Protein AF-A0A433P516-F1 (afdb_monomer_lite)

pLDDT: mean 82.97, std 14.68, range [38.56, 96.81]

Secondary structure (DSSP, 8-state):
-HHHHHHHHTT-HHHHHHHHHHTT-HHHHHHHHHHHHHT---TTSSSS-HHHHHHHHT--HHHHHHHHHHHHHHHTSHHHHHHHHHHHHHHHHHS-HHHHHTSTTHHHHHHHHHHHHHHHHHHHHHHHHHHHHHHHHHHHHHHT--SSSS---------

Sequence (159 aa):
EQDIQNCLRKKDYNTAIILTLSLNQPHRLLTLFIEVMNAREDEESIMGSKAVDEIIKGMTNEQLEKLLTYIRDWNTNAKHSHVAQTVLNVVLRGFSSEQLLEVNNAKELIDGLIPYTERHYQRLDDLVTQSFIVDYTLHAMNLFDPIKKGVGMEGIEED

Radius of gyration: 25.05 Å; chains: 1; bounding box: 67×45×80 Å

Foldseek 3Di:
DVVLVVCVVVVVLLVNLVVCLVVLPLVVNLVSLVVCCVVQPDPPDLSRDPSVLVSLLVDDLVSVLSLLVSLLVLLVDPVSVVSSVSSVVSNPVSDDPVSCVVRPCSVVSVVSNVVSVVVVVVVVVVVVVVCCVVVVVVVVVVVPPPPPPPPDDDDDDDD

Structure (mmCIF, N/CA/C/O backbone):
data_AF-A0A433P516-F1
#
_entry.id   AF-A0A433P516-F1
#
loop_
_atom_site.group_PDB
_atom_site.id
_atom_site.type_symbol
_atom_site.label_atom_id
_atom_site.label_alt_id
_atom_site.label_comp_id
_atom_site.label_asym_id
_atom_site.label_entity_id
_atom_site.label_seq_id
_atom_site.pdbx_PDB_ins_code
_atom_site.Cartn_x
_atom_site.Cartn_y
_atom_site.Cartn_z
_atom_site.occupancy
_atom_site.B_iso_or_equiv
_atom_site.auth_seq_id
_atom_site.auth_comp_id
_atom_site.auth_asym_id
_atom_site.auth_atom_id
_atom_site.pdbx_PDB_model_num
ATOM 1 N N . GLU A 1 1 ? 9.042 4.306 24.769 1.00 51.56 1 GLU A N 1
ATOM 2 C CA . GLU A 1 1 ? 10.065 4.155 23.700 1.00 51.56 1 GLU A CA 1
ATOM 3 C C . GLU A 1 1 ? 10.901 2.888 23.853 1.00 51.56 1 GLU A C 1
ATOM 5 O O . GLU A 1 1 ? 11.068 2.182 22.865 1.00 51.56 1 GLU A O 1
ATOM 10 N N . GLN A 1 2 ? 11.365 2.560 25.066 1.00 58.72 2 GLN A N 1
ATOM 11 C CA . GLN A 1 2 ? 12.087 1.307 25.334 1.00 58.72 2 GLN A CA 1
ATOM 12 C C . GLN A 1 2 ? 11.273 0.044 25.006 1.00 58.72 2 GLN A C 1
ATOM 14 O O . GLN A 1 2 ? 11.836 -0.901 24.465 1.00 58.72 2 GLN A O 1
ATOM 19 N N . ASP A 1 3 ? 9.957 0.034 25.239 1.00 57.00 3 ASP A N 1
ATOM 20 C CA . ASP A 1 3 ? 9.135 -1.163 24.994 1.00 57.00 3 ASP A CA 1
ATOM 21 C C . ASP A 1 3 ? 9.031 -1.534 23.509 1.00 57.00 3 ASP A C 1
ATOM 23 O O . ASP A 1 3 ? 9.124 -2.706 23.163 1.00 57.00 3 ASP A O 1
ATOM 27 N N . ILE A 1 4 ? 8.964 -0.544 22.611 1.00 57.09 4 ILE A N 1
ATOM 28 C CA . ILE A 1 4 ? 8.917 -0.776 21.156 1.00 57.09 4 ILE A CA 1
ATOM 29 C C . ILE A 1 4 ? 10.267 -1.293 20.649 1.00 57.09 4 ILE A C 1
ATOM 31 O O . ILE A 1 4 ? 10.305 -2.232 19.861 1.00 57.09 4 ILE A O 1
ATOM 35 N N . GLN A 1 5 ? 11.383 -0.726 21.127 1.00 59.25 5 GLN A N 1
ATOM 36 C CA . GLN A 1 5 ? 12.725 -1.222 20.791 1.00 59.25 5 GLN A CA 1
ATOM 37 C C . GLN A 1 5 ? 12.966 -2.638 21.335 1.00 59.25 5 GLN A C 1
ATOM 39 O O . GLN A 1 5 ? 13.644 -3.443 20.697 1.00 59.25 5 GLN A O 1
ATOM 44 N N . ASN A 1 6 ? 12.376 -2.968 22.485 1.00 59.78 6 ASN A N 1
ATOM 45 C CA . ASN A 1 6 ? 12.404 -4.315 23.041 1.00 59.78 6 ASN A CA 1
ATOM 46 C C . ASN A 1 6 ? 11.533 -5.297 22.238 1.00 59.78 6 ASN A C 1
ATOM 48 O O . ASN A 1 6 ? 11.966 -6.428 22.027 1.00 59.78 6 ASN A O 1
ATOM 52 N N . CYS A 1 7 ? 10.354 -4.888 21.756 1.00 58.34 7 CYS A N 1
ATOM 53 C CA . CYS A 1 7 ? 9.509 -5.699 20.866 1.00 58.34 7 CYS A CA 1
ATOM 54 C C . CYS A 1 7 ? 10.171 -5.932 19.502 1.00 58.34 7 CYS A C 1
ATOM 56 O O . CYS A 1 7 ? 10.199 -7.066 19.029 1.00 58.34 7 CYS A O 1
ATOM 58 N N . LEU A 1 8 ? 10.796 -4.896 18.933 1.00 59.56 8 LEU A N 1
ATOM 59 C CA . LEU A 1 8 ? 11.631 -4.982 17.730 1.00 59.56 8 LEU A CA 1
ATOM 60 C C . LEU A 1 8 ? 12.771 -5.991 17.907 1.00 59.56 8 LEU A C 1
ATOM 62 O O . LEU A 1 8 ? 12.938 -6.894 17.093 1.00 59.56 8 LEU A O 1
ATOM 66 N N . ARG A 1 9 ? 13.502 -5.924 19.030 1.00 59.25 9 ARG A N 1
ATOM 67 C CA . ARG A 1 9 ? 14.543 -6.914 19.368 1.00 59.25 9 ARG A CA 1
ATOM 68 C C . ARG A 1 9 ? 14.013 -8.339 19.521 1.00 59.25 9 ARG A C 1
ATOM 70 O O . ARG A 1 9 ? 14.783 -9.279 19.352 1.00 59.25 9 ARG A O 1
ATOM 77 N N . LYS A 1 10 ? 12.739 -8.502 19.881 1.00 60.94 10 LYS A N 1
ATOM 78 C CA . LYS A 1 10 ? 12.078 -9.803 20.046 1.00 60.94 10 LYS A CA 1
ATOM 79 C C . LYS A 1 10 ? 11.375 -10.295 18.773 1.00 60.94 10 LYS A C 1
ATOM 81 O O . LYS A 1 10 ? 10.807 -11.379 18.823 1.00 60.94 10 LYS A O 1
ATOM 86 N N . LYS A 1 11 ? 11.413 -9.532 17.666 1.00 64.94 11 LYS A N 1
ATOM 87 C CA . LYS A 1 11 ? 10.634 -9.775 16.434 1.00 64.94 11 LYS A CA 1
ATOM 88 C C . LYS A 1 11 ? 9.126 -9.944 16.674 1.00 64.94 11 LYS A C 1
ATOM 90 O O . LYS A 1 11 ? 8.425 -10.574 15.888 1.00 64.94 11 LYS A O 1
ATOM 95 N N . ASP A 1 12 ? 8.608 -9.371 17.756 1.00 76.00 12 ASP A N 1
ATOM 96 C CA . ASP A 1 12 ? 7.171 -9.379 18.018 1.00 76.00 12 ASP A CA 1
ATOM 97 C C . ASP A 1 12 ? 6.522 -8.204 17.276 1.00 76.00 12 ASP A C 1
ATOM 99 O O . ASP A 1 12 ? 6.226 -7.150 17.848 1.00 76.00 12 ASP A O 1
ATOM 103 N N . TYR A 1 13 ? 6.376 -8.373 15.958 1.00 76.06 13 TYR A N 1
ATOM 104 C CA . TYR A 1 13 ? 5.795 -7.367 15.067 1.00 76.06 13 TYR A CA 1
ATOM 105 C C . TYR A 1 13 ? 4.330 -7.080 15.414 1.00 76.06 13 TYR A C 1
ATOM 107 O O . T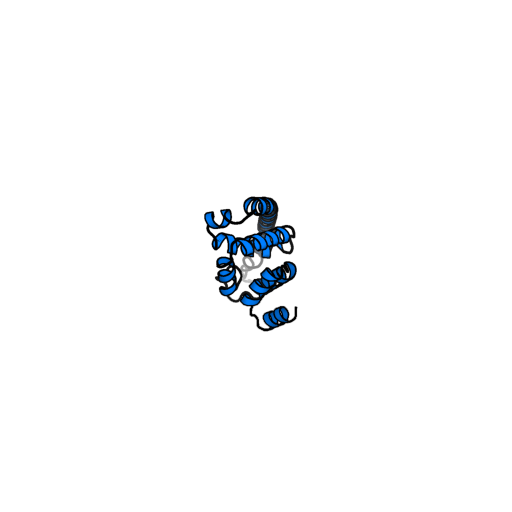YR A 1 13 ? 3.871 -5.948 15.280 1.00 76.06 13 TYR A O 1
ATOM 115 N N . ASN A 1 14 ? 3.623 -8.076 15.943 1.00 75.31 14 ASN A N 1
ATOM 116 C CA . ASN A 1 14 ? 2.208 -7.999 16.282 1.00 75.31 14 ASN A CA 1
ATOM 117 C C . ASN A 1 14 ? 1.947 -6.962 17.376 1.00 75.31 14 ASN A C 1
ATOM 119 O O . ASN A 1 14 ? 1.219 -5.984 17.178 1.00 75.31 14 ASN A O 1
ATOM 123 N N . THR A 1 15 ? 2.603 -7.139 18.522 1.00 78.06 15 THR A N 1
ATOM 124 C CA . THR A 1 15 ? 2.471 -6.222 19.657 1.00 78.06 15 THR A CA 1
ATOM 125 C C . THR A 1 15 ? 3.026 -4.839 19.306 1.00 78.06 15 THR A C 1
ATOM 127 O O . THR A 1 15 ? 2.463 -3.819 19.708 1.00 78.06 15 THR A O 1
ATOM 130 N N . ALA A 1 16 ? 4.091 -4.785 18.497 1.00 81.50 16 ALA A N 1
ATOM 131 C CA . ALA A 1 16 ? 4.691 -3.533 18.051 1.00 81.50 16 ALA A CA 1
ATOM 132 C C . ALA A 1 16 ? 3.744 -2.701 17.170 1.00 81.50 16 ALA A C 1
ATOM 134 O O . ALA A 1 16 ? 3.653 -1.490 17.373 1.00 81.50 16 ALA A O 1
ATOM 135 N N . ILE A 1 17 ? 3.019 -3.317 16.230 1.00 82.81 17 ILE A N 1
ATOM 136 C CA . ILE A 1 17 ? 2.076 -2.615 15.344 1.00 82.81 17 ILE A CA 1
ATOM 137 C C . ILE A 1 17 ? 0.934 -2.001 16.158 1.00 82.81 17 ILE A C 1
ATOM 139 O O . ILE A 1 17 ? 0.677 -0.801 16.039 1.00 82.81 17 ILE A O 1
ATOM 143 N N . ILE A 1 18 ? 0.310 -2.784 17.044 1.00 82.25 18 ILE A N 1
ATOM 144 C CA . ILE A 1 18 ? -0.803 -2.318 17.888 1.00 82.25 18 ILE A CA 1
ATOM 145 C C . ILE A 1 18 ? -0.349 -1.171 18.799 1.00 82.25 18 ILE A C 1
ATOM 147 O O . ILE A 1 18 ? -1.026 -0.145 18.907 1.00 82.25 18 ILE A O 1
ATOM 151 N N . LEU A 1 19 ? 0.824 -1.313 19.422 1.00 82.62 19 LEU A N 1
ATOM 152 C CA . LEU A 1 19 ? 1.391 -0.292 20.301 1.00 82.62 19 LEU A CA 1
ATOM 153 C C . LEU A 1 19 ? 1.770 0.985 19.536 1.00 82.62 19 LEU A C 1
ATOM 155 O O . LEU A 1 19 ? 1.597 2.093 20.033 1.00 82.62 19 LEU A O 1
ATOM 159 N N . THR A 1 20 ? 2.272 0.861 18.312 1.00 84.19 20 THR A N 1
ATOM 160 C CA . THR A 1 20 ? 2.668 2.025 17.508 1.00 84.19 20 THR A CA 1
ATOM 161 C C . THR A 1 20 ? 1.447 2.792 16.989 1.00 84.19 20 THR A C 1
ATOM 163 O O . THR A 1 20 ? 1.467 4.026 16.958 1.00 84.19 20 THR A O 1
ATOM 166 N N . LEU A 1 21 ? 0.368 2.078 16.645 1.00 84.38 21 LEU A N 1
ATOM 167 C CA . LEU A 1 21 ? -0.937 2.656 16.302 1.00 84.38 21 LEU A CA 1
ATOM 168 C C . LEU A 1 21 ? -1.570 3.392 17.488 1.00 84.38 21 LEU A C 1
ATOM 170 O O . LEU A 1 21 ? -2.102 4.488 17.309 1.00 84.38 21 LEU A O 1
ATOM 174 N N . SER A 1 22 ? -1.489 2.839 18.701 1.00 84.94 22 SER A N 1
ATOM 175 C CA . SER A 1 22 ? -2.022 3.506 19.897 1.00 84.94 22 SER A CA 1
ATOM 176 C C . SER A 1 22 ? -1.217 4.750 20.285 1.00 84.94 22 SER A C 1
ATOM 178 O O . SER A 1 22 ? -1.792 5.744 20.723 1.00 84.94 22 SER A O 1
ATOM 180 N N . LEU A 1 23 ? 0.098 4.736 20.050 1.00 85.06 23 LEU A N 1
ATOM 181 C CA . LEU A 1 23 ? 0.997 5.863 20.312 1.00 85.06 23 LEU A CA 1
ATOM 182 C C . LEU A 1 23 ? 1.032 6.917 19.191 1.00 85.06 23 LEU A C 1
ATOM 184 O O . LEU A 1 23 ? 1.764 7.898 19.321 1.00 85.06 23 LEU A O 1
ATOM 188 N N . ASN A 1 24 ? 0.263 6.739 18.110 1.00 84.56 24 ASN A N 1
ATOM 189 C CA . ASN A 1 24 ? 0.218 7.630 16.943 1.00 84.56 24 ASN A CA 1
ATOM 190 C C . ASN A 1 24 ? 1.618 7.944 16.363 1.00 84.56 24 ASN A C 1
ATOM 192 O O . ASN A 1 24 ? 1.953 9.104 16.112 1.00 84.56 24 ASN A O 1
ATOM 196 N N . GLN A 1 25 ? 2.465 6.925 16.170 1.00 86.25 25 GLN A N 1
ATOM 197 C CA . GLN A 1 25 ? 3.838 7.090 15.665 1.00 86.25 25 GLN A CA 1
ATOM 198 C C . GLN A 1 25 ? 3.981 6.597 14.209 1.00 86.25 25 GLN A C 1
ATOM 200 O O . GLN A 1 25 ? 4.504 5.503 13.979 1.00 86.25 25 GLN A O 1
ATOM 205 N N . PRO A 1 26 ? 3.585 7.395 13.196 1.00 87.38 26 PRO A N 1
ATOM 206 C CA . PRO A 1 26 ? 3.512 6.940 11.805 1.00 87.38 26 PRO A CA 1
ATOM 207 C C . PRO A 1 26 ? 4.873 6.538 11.228 1.00 87.38 26 PRO A C 1
ATOM 209 O O . PRO A 1 26 ? 4.984 5.524 10.547 1.00 87.38 26 PRO A O 1
ATOM 212 N N . HIS A 1 27 ? 5.942 7.283 11.520 1.00 86.94 27 HIS A N 1
ATOM 213 C CA . HIS A 1 27 ? 7.253 6.974 10.943 1.00 86.94 27 HIS A CA 1
ATOM 214 C C . HIS A 1 27 ? 7.821 5.641 11.452 1.00 86.94 27 HIS A C 1
ATOM 216 O O . HIS A 1 27 ? 8.406 4.884 10.685 1.00 86.94 27 HIS A O 1
ATOM 222 N N . ARG A 1 28 ? 7.601 5.320 12.732 1.00 84.94 28 ARG A N 1
ATOM 223 C CA . ARG A 1 28 ? 8.023 4.035 13.308 1.00 84.94 28 ARG A CA 1
ATOM 224 C C . ARG A 1 28 ? 7.218 2.873 12.741 1.00 84.94 28 ARG A C 1
ATOM 226 O O . ARG A 1 28 ? 7.802 1.833 12.461 1.00 84.94 28 ARG A O 1
ATOM 233 N N . LEU A 1 29 ? 5.916 3.069 12.526 1.00 88.62 29 LEU A N 1
ATOM 234 C CA . LEU A 1 29 ? 5.061 2.060 11.904 1.00 88.62 29 LEU A CA 1
ATOM 235 C C . LEU A 1 29 ? 5.509 1.759 10.469 1.00 88.62 29 LEU A C 1
ATOM 237 O O . LEU A 1 29 ? 5.602 0.601 10.080 1.00 88.62 29 LEU A O 1
ATOM 241 N N . LEU A 1 30 ? 5.869 2.796 9.711 1.00 88.69 30 LEU A N 1
ATOM 242 C CA . LEU A 1 30 ? 6.438 2.638 8.377 1.00 88.69 30 LEU A CA 1
ATOM 243 C C . LEU A 1 30 ? 7.743 1.833 8.403 1.00 88.69 30 LEU A C 1
ATOM 245 O O . LEU A 1 30 ? 7.912 0.924 7.596 1.00 88.69 30 LEU A O 1
ATOM 249 N N . THR A 1 31 ? 8.657 2.141 9.327 1.00 88.88 31 THR A N 1
ATOM 250 C CA . THR A 1 31 ? 9.917 1.396 9.465 1.00 88.88 31 THR A CA 1
ATOM 251 C C . THR A 1 31 ? 9.671 -0.071 9.815 1.00 88.88 31 THR A C 1
ATOM 253 O O . THR A 1 31 ? 10.310 -0.934 9.222 1.00 88.88 31 THR A O 1
ATOM 256 N N . LEU A 1 32 ? 8.714 -0.359 10.707 1.00 86.94 32 LEU A N 1
ATOM 257 C CA . LEU A 1 32 ? 8.295 -1.728 11.027 1.00 86.94 32 LEU A CA 1
ATOM 258 C C . LEU A 1 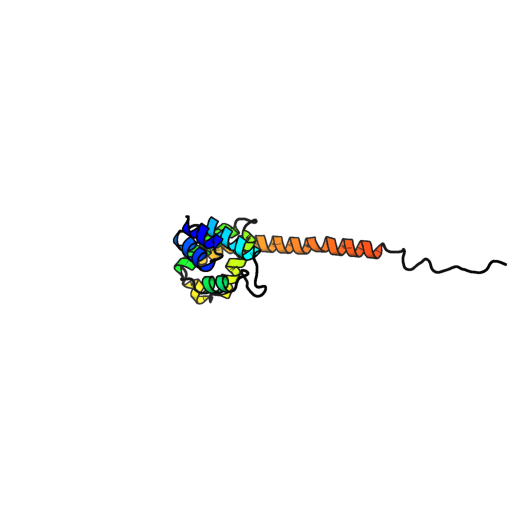32 ? 7.807 -2.466 9.778 1.00 86.94 32 LEU A C 1
ATOM 260 O O . LEU A 1 32 ? 8.246 -3.578 9.507 1.00 86.94 32 LEU A O 1
ATOM 264 N N . PHE A 1 33 ? 6.937 -1.836 8.991 1.00 88.88 33 PHE A N 1
ATOM 265 C CA . PHE A 1 33 ? 6.425 -2.429 7.760 1.00 88.88 33 PHE A CA 1
ATOM 266 C C . PHE A 1 33 ? 7.510 -2.648 6.701 1.00 88.88 33 PHE A C 1
ATOM 268 O O . PHE A 1 33 ? 7.517 -3.693 6.057 1.00 88.88 33 PHE A O 1
ATOM 275 N N . ILE A 1 34 ? 8.457 -1.717 6.557 1.00 89.56 34 ILE A N 1
ATOM 276 C CA . ILE A 1 34 ? 9.633 -1.894 5.691 1.00 89.56 34 ILE A CA 1
ATOM 277 C C . ILE A 1 34 ? 10.461 -3.097 6.148 1.00 89.56 34 ILE A C 1
ATOM 279 O O . ILE A 1 34 ? 10.878 -3.908 5.325 1.00 89.56 34 ILE A O 1
ATOM 283 N N . GLU A 1 35 ? 10.709 -3.217 7.451 1.00 86.88 35 GLU A N 1
ATOM 284 C CA . GLU A 1 35 ? 11.490 -4.318 8.011 1.00 86.88 35 GLU A CA 1
ATOM 285 C C . GLU A 1 35 ? 10.803 -5.668 7.780 1.00 86.88 35 GLU A C 1
ATOM 287 O O . GLU A 1 35 ? 11.459 -6.595 7.315 1.00 86.88 35 GLU A O 1
ATOM 292 N N . VAL A 1 36 ? 9.487 -5.756 7.999 1.00 86.38 36 VAL A N 1
ATOM 293 C CA . VAL A 1 36 ? 8.690 -6.964 7.722 1.00 86.38 36 VAL A CA 1
ATOM 294 C C . VAL A 1 36 ? 8.726 -7.333 6.237 1.00 86.38 36 VAL A C 1
ATOM 296 O O . VAL A 1 36 ? 8.914 -8.499 5.905 1.00 86.38 36 VAL A O 1
ATOM 299 N N . MET A 1 37 ? 8.601 -6.355 5.335 1.00 85.88 37 MET A N 1
ATOM 300 C CA . MET A 1 37 ? 8.661 -6.612 3.891 1.00 85.88 37 MET A CA 1
ATOM 301 C C . MET A 1 37 ? 10.046 -7.088 3.435 1.00 85.88 37 MET A C 1
ATOM 303 O O . MET A 1 37 ? 10.140 -7.946 2.560 1.00 85.88 37 MET A O 1
ATOM 307 N N . ASN A 1 38 ? 11.119 -6.552 4.024 1.00 85.75 38 ASN A N 1
ATOM 308 C CA . ASN A 1 38 ? 12.490 -6.973 3.722 1.00 85.75 38 ASN A CA 1
ATOM 309 C C . ASN A 1 38 ? 12.826 -8.340 4.330 1.00 85.75 38 ASN A C 1
ATOM 311 O O . ASN A 1 38 ? 13.584 -9.106 3.742 1.00 85.75 38 ASN A O 1
ATOM 315 N N . ALA A 1 39 ? 12.266 -8.646 5.500 1.00 83.06 39 ALA A N 1
ATOM 316 C CA . ALA A 1 39 ? 12.408 -9.920 6.193 1.00 83.06 39 ALA A CA 1
ATOM 317 C C . ALA A 1 39 ? 11.322 -10.927 5.781 1.00 83.06 39 ALA A C 1
ATOM 319 O O . ALA A 1 39 ? 10.931 -11.752 6.598 1.00 83.06 39 ALA A O 1
ATOM 320 N N . ARG A 1 40 ? 10.817 -10.844 4.543 1.00 79.06 40 ARG A N 1
ATOM 321 C CA . ARG A 1 40 ? 9.799 -11.747 3.990 1.00 79.06 40 ARG A CA 1
ATOM 322 C C . ARG A 1 40 ? 10.187 -13.211 4.229 1.00 79.06 40 ARG A C 1
ATOM 324 O O . ARG A 1 40 ? 11.120 -13.712 3.608 1.00 79.06 40 ARG A O 1
ATOM 331 N N . GLU A 1 41 ? 9.462 -13.869 5.134 1.00 72.06 41 GLU A N 1
ATOM 332 C CA . GLU A 1 41 ? 9.634 -15.291 5.466 1.00 72.06 41 GLU A CA 1
ATOM 333 C C . GLU A 1 41 ? 8.645 -16.156 4.664 1.00 72.06 41 GLU A C 1
ATOM 335 O O . GLU A 1 41 ? 9.008 -17.237 4.207 1.00 72.06 41 GLU A O 1
ATOM 340 N N . ASP A 1 42 ? 7.429 -15.644 4.424 1.00 74.81 42 ASP A N 1
ATOM 341 C CA . ASP A 1 42 ? 6.360 -16.336 3.695 1.00 74.81 42 ASP A CA 1
ATOM 342 C C . ASP A 1 42 ? 6.087 -15.685 2.326 1.00 74.81 42 ASP A C 1
ATOM 344 O O . ASP A 1 42 ? 5.610 -14.549 2.257 1.00 74.81 42 ASP A O 1
ATOM 348 N N . GLU A 1 43 ? 6.295 -16.418 1.225 1.00 72.44 43 GLU A N 1
ATOM 349 C CA . GLU A 1 43 ? 5.992 -15.925 -0.135 1.00 72.44 43 GLU A CA 1
ATOM 350 C C . GLU A 1 43 ? 4.486 -15.752 -0.400 1.00 72.44 43 GLU A C 1
ATOM 352 O O . GLU A 1 43 ? 4.090 -14.892 -1.186 1.00 72.44 43 GLU A O 1
ATOM 357 N N . GLU A 1 44 ? 3.639 -16.533 0.278 1.00 75.75 44 GLU A N 1
ATOM 358 C CA . GLU A 1 44 ? 2.176 -16.463 0.142 1.00 75.75 44 GLU A CA 1
ATOM 359 C C . GLU A 1 44 ? 1.551 -15.256 0.860 1.00 75.75 44 GLU A C 1
ATOM 361 O O . GLU A 1 44 ? 0.408 -14.894 0.579 1.00 75.75 44 GLU A O 1
ATOM 366 N N . SER A 1 45 ? 2.263 -14.651 1.817 1.00 81.56 45 SER A N 1
ATOM 367 C CA . SER A 1 45 ? 1.762 -13.495 2.563 1.00 81.56 45 SER A CA 1
ATOM 368 C C . SER A 1 45 ? 1.926 -12.210 1.752 1.00 81.56 45 SER A C 1
ATOM 370 O O . SER A 1 45 ? 2.925 -11.991 1.063 1.00 81.56 45 SER A O 1
ATOM 372 N N . ILE A 1 46 ? 0.943 -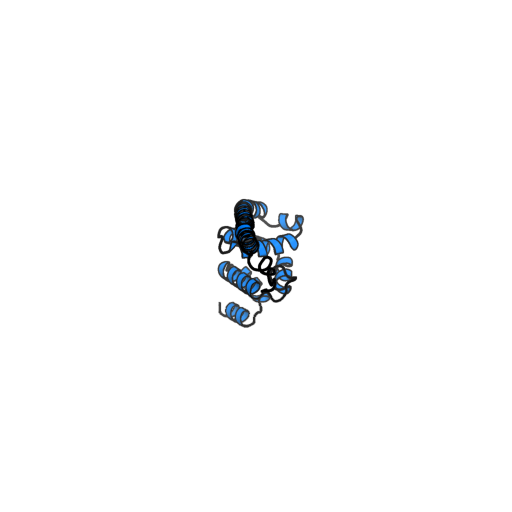11.314 1.858 1.00 79.44 46 ILE A N 1
ATOM 373 C CA . ILE A 1 46 ? 0.960 -10.042 1.131 1.00 79.44 46 ILE A CA 1
ATOM 374 C C . ILE A 1 46 ? 2.004 -9.106 1.752 1.00 79.44 46 ILE A C 1
ATOM 376 O O . ILE A 1 46 ? 2.799 -8.507 1.025 1.00 79.44 46 ILE A O 1
ATOM 380 N N . MET A 1 47 ? 2.051 -8.997 3.083 1.00 78.25 47 MET A N 1
ATOM 381 C CA . MET A 1 47 ? 3.067 -8.199 3.774 1.00 78.25 47 MET A CA 1
ATOM 382 C C . MET A 1 47 ? 4.410 -8.938 3.902 1.00 78.25 47 MET A C 1
ATOM 384 O O . MET A 1 47 ? 5.463 -8.302 3.896 1.00 78.25 47 MET A O 1
ATOM 388 N N . GLY A 1 48 ? 4.381 -10.273 3.975 1.00 75.88 48 GLY A N 1
ATOM 389 C CA . GLY A 1 48 ? 5.553 -11.134 4.182 1.00 75.88 48 GLY A CA 1
ATOM 390 C C . GLY A 1 48 ? 5.545 -11.934 5.483 1.00 75.88 48 GLY A C 1
ATOM 391 O O . GLY A 1 48 ? 6.453 -12.728 5.718 1.00 75.88 48 GLY A O 1
ATOM 392 N N . SER A 1 49 ? 4.515 -11.740 6.309 1.00 79.50 49 SER A N 1
ATOM 393 C CA . SER A 1 49 ? 4.218 -12.541 7.492 1.00 79.50 49 SER A CA 1
ATOM 394 C C . SER A 1 49 ? 2.706 -12.678 7.639 1.00 79.50 49 SER A C 1
ATOM 396 O O . SER A 1 49 ? 1.996 -11.675 7.768 1.00 79.50 49 SER A O 1
ATOM 398 N N . LYS A 1 50 ? 2.204 -13.921 7.682 1.00 81.75 50 LYS A N 1
ATOM 399 C CA . LYS A 1 50 ? 0.763 -14.196 7.841 1.00 81.75 50 LYS A CA 1
ATOM 400 C C . LYS A 1 50 ? 0.184 -13.557 9.109 1.00 81.75 50 LYS A C 1
ATOM 402 O O . LYS A 1 50 ? -0.955 -13.105 9.105 1.00 81.75 50 LYS A O 1
ATOM 407 N N . ALA A 1 51 ? 0.976 -13.459 10.177 1.00 81.69 51 ALA A N 1
ATOM 408 C CA . ALA A 1 51 ? 0.545 -12.848 11.433 1.00 81.69 51 ALA A CA 1
ATOM 409 C C . ALA A 1 51 ? 0.227 -11.348 11.290 1.00 81.69 51 ALA A C 1
ATOM 411 O O . ALA A 1 51 ? -0.751 -10.868 11.859 1.00 81.69 51 ALA A O 1
ATOM 412 N N . VAL A 1 52 ? 1.020 -10.622 10.494 1.00 84.12 52 VAL A N 1
ATOM 413 C CA . VAL A 1 52 ? 0.800 -9.191 10.242 1.00 84.12 52 VAL A CA 1
ATOM 414 C C . VAL A 1 52 ? -0.445 -8.980 9.382 1.00 84.12 52 VAL A C 1
ATOM 416 O O . VAL A 1 52 ? -1.244 -8.092 9.681 1.00 84.12 52 VAL A O 1
ATOM 419 N N . ASP A 1 53 ? -0.650 -9.830 8.371 1.00 86.00 53 ASP A N 1
ATOM 420 C CA . ASP A 1 53 ? -1.840 -9.775 7.515 1.00 86.00 53 ASP A CA 1
ATOM 421 C C . ASP A 1 53 ? -3.130 -9.974 8.335 1.00 86.00 53 ASP A C 1
ATOM 423 O O . ASP A 1 53 ? -4.085 -9.215 8.175 1.00 86.00 53 ASP A O 1
ATOM 427 N N . GLU A 1 54 ? -3.159 -10.947 9.254 1.00 86.38 54 GLU A N 1
ATOM 428 C CA . GLU A 1 54 ? -4.328 -11.202 10.109 1.00 86.38 54 GLU A CA 1
ATOM 429 C C . GLU A 1 54 ? -4.617 -10.059 11.093 1.00 86.38 54 GLU A C 1
ATOM 431 O O . GLU A 1 54 ? -5.779 -9.746 11.35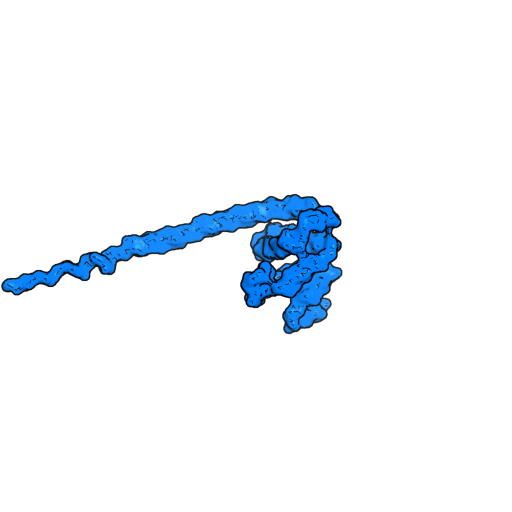3 1.00 86.38 54 GLU A O 1
ATOM 436 N N . ILE A 1 55 ? -3.591 -9.369 11.598 1.00 86.56 55 ILE A N 1
ATOM 437 C CA . ILE A 1 55 ? -3.798 -8.198 12.464 1.00 86.56 55 ILE A CA 1
ATOM 438 C C . ILE A 1 55 ? -4.411 -7.050 11.690 1.00 86.56 55 ILE A C 1
ATOM 440 O O . ILE A 1 55 ? -5.332 -6.418 12.199 1.00 86.56 55 ILE A O 1
ATOM 444 N N . ILE A 1 56 ? -3.922 -6.787 10.475 1.00 86.19 56 ILE A N 1
ATOM 445 C CA . ILE A 1 56 ? -4.478 -5.732 9.627 1.00 86.19 56 ILE A CA 1
ATOM 446 C C . ILE A 1 56 ? -5.954 -6.025 9.338 1.00 86.19 56 ILE A C 1
ATOM 448 O O . ILE A 1 56 ? -6.768 -5.116 9.456 1.00 86.19 56 ILE A O 1
ATOM 452 N N . LYS A 1 57 ? -6.319 -7.285 9.061 1.00 87.56 57 LYS A N 1
ATOM 453 C CA . LYS A 1 57 ? -7.720 -7.712 8.875 1.00 87.56 57 LYS A CA 1
ATOM 454 C C . LYS A 1 57 ? -8.580 -7.587 10.139 1.00 87.56 57 LYS A C 1
ATOM 456 O O . LYS A 1 57 ? -9.781 -7.373 10.036 1.00 87.56 57 LYS A O 1
ATOM 461 N N . GLY A 1 58 ? -7.983 -7.743 11.320 1.00 86.50 58 GLY A N 1
ATOM 462 C CA . GLY A 1 58 ? -8.670 -7.677 12.613 1.00 86.50 58 GLY A CA 1
ATOM 463 C C . GLY A 1 58 ? -8.761 -6.279 13.236 1.00 86.50 58 GLY A C 1
ATOM 464 O O . GLY A 1 58 ? -9.213 -6.165 14.376 1.00 86.50 58 GLY A O 1
ATOM 465 N N . MET A 1 59 ? -8.303 -5.226 12.549 1.00 86.94 59 MET A N 1
ATOM 466 C CA . MET A 1 59 ? -8.313 -3.861 13.090 1.00 86.94 59 MET A CA 1
ATOM 467 C C . MET A 1 59 ? -9.731 -3.297 13.228 1.00 86.94 59 MET A C 1
ATOM 469 O O . MET A 1 59 ? -10.613 -3.568 12.417 1.00 86.94 59 MET A O 1
ATOM 473 N N . THR A 1 60 ? -9.939 -2.461 14.248 1.00 89.50 60 THR A N 1
ATOM 474 C CA . THR A 1 60 ? -11.200 -1.725 14.428 1.00 89.50 60 THR A CA 1
ATOM 475 C C . THR A 1 60 ? -11.313 -0.560 13.438 1.00 89.50 60 THR A C 1
ATOM 477 O O . THR A 1 60 ? -10.301 -0.066 12.938 1.00 89.50 60 THR A O 1
ATOM 480 N N . ASN A 1 61 ? -12.530 -0.051 13.206 1.00 88.44 61 ASN A N 1
ATOM 481 C CA . ASN A 1 61 ? -12.765 1.061 12.271 1.00 88.44 61 ASN A CA 1
ATOM 482 C C . ASN A 1 61 ? -11.933 2.319 12.609 1.00 88.44 61 ASN A C 1
ATOM 484 O O . ASN A 1 61 ? -11.413 2.967 11.706 1.00 88.44 61 ASN A O 1
ATOM 488 N N . GLU A 1 62 ? -11.725 2.634 13.894 1.00 89.25 62 GLU A N 1
ATOM 489 C CA . GLU A 1 62 ? -10.879 3.765 14.322 1.00 89.25 62 GLU A CA 1
ATOM 490 C C . GLU A 1 62 ? -9.390 3.556 13.999 1.00 89.25 62 GLU A C 1
ATOM 492 O O . GLU A 1 62 ? -8.681 4.483 13.603 1.00 89.25 62 GLU A O 1
ATOM 497 N N . GLN A 1 63 ? -8.887 2.332 14.184 1.00 89.25 63 GLN A N 1
ATOM 498 C CA . GLN A 1 63 ? -7.506 1.989 13.837 1.00 89.25 63 GLN A CA 1
ATOM 499 C C . GLN A 1 63 ? -7.312 2.018 12.323 1.00 89.25 63 GLN A C 1
ATOM 501 O O . GLN A 1 63 ? -6.283 2.497 11.845 1.00 89.25 63 GLN A O 1
ATOM 506 N N . LEU A 1 64 ? -8.320 1.553 11.586 1.00 90.44 64 LEU A N 1
ATOM 507 C CA . LEU A 1 64 ? -8.335 1.552 10.135 1.00 90.44 64 LEU A CA 1
ATOM 508 C C . LEU A 1 64 ? -8.355 2.977 9.563 1.00 90.44 64 LEU A C 1
ATOM 510 O O . LEU A 1 64 ? -7.587 3.263 8.649 1.00 90.44 64 LEU A O 1
ATOM 514 N N . GLU A 1 65 ? -9.131 3.898 10.142 1.00 91.62 65 GLU A N 1
ATOM 515 C CA . GLU A 1 65 ? -9.121 5.324 9.770 1.00 91.62 65 GLU A CA 1
ATOM 516 C C . GLU A 1 65 ? -7.718 5.940 9.916 1.00 91.62 65 GLU A C 1
ATOM 518 O O . GLU A 1 65 ? -7.192 6.584 8.997 1.00 91.62 65 GLU A O 1
ATOM 523 N N . LYS A 1 66 ? -7.064 5.697 11.059 1.00 92.00 66 LYS A N 1
ATOM 524 C CA . LYS A 1 66 ? -5.689 6.160 11.302 1.00 92.00 66 LYS A CA 1
ATOM 525 C C . LYS A 1 66 ? -4.704 5.544 10.315 1.00 92.00 66 LYS A C 1
ATOM 527 O O . LYS A 1 66 ? -3.854 6.252 9.776 1.00 92.00 66 LYS A O 1
ATOM 532 N N . LEU A 1 67 ? -4.822 4.241 10.068 1.00 92.00 67 LEU A N 1
ATOM 533 C CA . LEU A 1 67 ? -3.957 3.530 9.136 1.00 92.00 67 LEU A CA 1
ATOM 534 C C . LEU A 1 67 ? -4.112 4.079 7.713 1.00 92.00 67 LEU A C 1
ATOM 536 O O . LEU A 1 67 ? -3.106 4.374 7.077 1.00 92.00 67 LEU A O 1
ATOM 540 N N . LEU A 1 68 ? -5.341 4.295 7.237 1.00 92.56 68 LEU A N 1
ATOM 541 C CA . LEU A 1 68 ? -5.614 4.889 5.924 1.00 92.56 68 LEU A CA 1
ATOM 542 C C . LEU A 1 68 ? -5.050 6.309 5.803 1.00 92.56 68 LEU A C 1
ATOM 544 O O . LEU A 1 68 ? -4.483 6.658 4.767 1.00 92.56 68 LEU A O 1
ATOM 548 N N . THR A 1 69 ? -5.123 7.101 6.874 1.00 93.56 69 THR A N 1
ATOM 549 C CA . THR A 1 69 ? -4.488 8.427 6.927 1.00 93.56 69 THR A CA 1
ATOM 550 C C . THR A 1 69 ? -2.972 8.321 6.746 1.00 93.56 69 THR A C 1
ATOM 552 O O . THR A 1 69 ? -2.392 9.035 5.928 1.00 93.56 69 THR A O 1
ATOM 555 N N . TYR A 1 70 ? -2.322 7.386 7.444 1.00 93.88 70 TYR A N 1
ATOM 556 C CA . TYR A 1 70 ? -0.880 7.169 7.311 1.00 93.88 70 TYR A CA 1
ATOM 557 C C . TYR A 1 70 ? -0.492 6.628 5.934 1.00 93.88 70 TYR A C 1
ATOM 559 O O . TYR A 1 70 ? 0.486 7.098 5.354 1.00 93.88 70 TYR A O 1
ATOM 567 N N . ILE A 1 71 ? -1.271 5.695 5.378 1.00 94.31 71 ILE A N 1
ATOM 568 C CA . ILE A 1 71 ? -1.069 5.164 4.024 1.00 94.31 71 ILE A CA 1
ATOM 569 C C . ILE A 1 71 ? -1.130 6.300 3.004 1.00 94.31 71 ILE A C 1
ATOM 571 O O . ILE A 1 71 ? -0.252 6.380 2.146 1.00 94.31 71 ILE A O 1
ATOM 575 N N . ARG A 1 72 ? -2.114 7.202 3.111 1.00 94.31 72 ARG A N 1
ATOM 576 C CA . ARG A 1 72 ? -2.217 8.389 2.250 1.00 94.31 72 ARG A CA 1
ATOM 577 C C . ARG A 1 72 ? -0.948 9.223 2.304 1.00 94.31 72 ARG A C 1
ATOM 579 O O . ARG A 1 72 ? -0.377 9.522 1.257 1.00 94.31 72 ARG A O 1
ATOM 586 N N . ASP A 1 73 ? -0.475 9.539 3.503 1.00 93.31 73 ASP A N 1
ATOM 587 C CA . ASP A 1 73 ? 0.713 10.369 3.682 1.00 93.31 73 ASP A CA 1
ATOM 588 C C . ASP A 1 73 ? 1.973 9.674 3.128 1.00 93.31 73 ASP A C 1
ATOM 590 O O . ASP A 1 73 ? 2.771 10.301 2.427 1.00 93.31 73 ASP A O 1
ATOM 594 N N . TRP A 1 74 ? 2.134 8.364 3.345 1.00 94.94 74 TRP A N 1
ATOM 595 C CA . TRP A 1 74 ? 3.251 7.588 2.790 1.00 94.94 74 TRP A CA 1
ATOM 596 C C . TRP A 1 74 ? 3.187 7.462 1.264 1.00 94.94 74 TRP A C 1
ATOM 598 O O . TRP A 1 74 ? 4.229 7.496 0.607 1.00 94.94 74 TRP A O 1
ATOM 608 N N . ASN A 1 75 ? 1.985 7.371 0.687 1.00 94.94 75 ASN A N 1
ATOM 609 C CA . ASN A 1 75 ? 1.781 7.247 -0.756 1.00 94.94 75 ASN A CA 1
ATOM 610 C C . ASN A 1 75 ? 2.190 8.518 -1.520 1.00 94.94 75 ASN A C 1
ATOM 612 O O . ASN A 1 75 ? 2.559 8.442 -2.692 1.00 94.94 75 ASN A O 1
ATOM 616 N N . THR A 1 76 ? 2.205 9.686 -0.868 1.00 93.00 76 THR A N 1
ATOM 617 C CA . THR A 1 76 ? 2.697 10.927 -1.496 1.00 93.00 76 THR A CA 1
ATOM 618 C C . THR A 1 76 ? 4.189 10.871 -1.849 1.00 93.00 76 THR A C 1
ATOM 620 O O . THR A 1 76 ? 4.636 11.555 -2.772 1.00 93.00 76 THR A O 1
ATOM 623 N N . ASN A 1 77 ? 4.971 10.037 -1.152 1.00 93.19 77 ASN A N 1
ATOM 624 C CA . ASN A 1 77 ? 6.413 9.925 -1.331 1.00 93.19 77 ASN A CA 1
ATOM 625 C C . ASN A 1 77 ? 6.781 8.655 -2.110 1.00 93.19 77 ASN A C 1
ATOM 627 O O . ASN A 1 77 ? 6.583 7.537 -1.639 1.00 93.19 77 ASN A O 1
ATOM 631 N N . ALA A 1 78 ? 7.429 8.819 -3.266 1.00 90.25 78 ALA A N 1
ATOM 632 C CA . ALA A 1 78 ? 7.860 7.702 -4.109 1.00 90.25 78 ALA A CA 1
ATOM 633 C C . ALA A 1 78 ? 8.718 6.658 -3.363 1.00 90.25 78 ALA A C 1
ATOM 635 O O . ALA A 1 78 ? 8.578 5.470 -3.637 1.00 90.25 78 ALA A O 1
ATOM 636 N N . LYS A 1 79 ? 9.545 7.062 -2.383 1.00 91.31 79 LYS A N 1
ATOM 637 C CA . LYS A 1 79 ? 10.381 6.134 -1.590 1.00 91.31 79 LYS A CA 1
ATOM 638 C C . LYS A 1 79 ? 9.570 5.196 -0.693 1.00 91.31 79 LYS A C 1
ATOM 640 O O . LYS A 1 79 ? 10.049 4.121 -0.352 1.00 91.31 79 LYS A O 1
ATOM 645 N N . HIS A 1 80 ? 8.378 5.617 -0.282 1.00 92.88 80 HIS A N 1
ATOM 646 C CA . HIS A 1 80 ? 7.516 4.878 0.644 1.00 92.88 80 HIS A CA 1
ATOM 647 C C . HIS A 1 80 ? 6.253 4.332 -0.039 1.00 92.88 80 HIS A C 1
ATOM 649 O O . HIS A 1 80 ? 5.536 3.531 0.556 1.00 92.88 80 HIS A O 1
ATOM 655 N N . SER A 1 81 ? 6.027 4.708 -1.303 1.00 93.25 81 SER A N 1
ATOM 656 C CA . SER A 1 81 ? 4.884 4.295 -2.122 1.00 93.25 81 SER A CA 1
ATOM 657 C C . SER A 1 81 ? 4.691 2.779 -2.165 1.00 93.25 81 SER A C 1
ATOM 659 O O . SER A 1 81 ? 3.586 2.305 -1.939 1.00 93.25 81 SER A O 1
ATOM 661 N N . HIS A 1 82 ? 5.758 2.002 -2.370 1.00 92.50 82 HIS A N 1
ATOM 662 C CA . HIS A 1 82 ? 5.659 0.544 -2.458 1.00 92.50 82 HIS A CA 1
ATOM 663 C C . HIS A 1 82 ? 5.108 -0.089 -1.170 1.00 92.50 82 HIS A C 1
ATOM 665 O O . HIS A 1 82 ? 4.227 -0.948 -1.218 1.00 92.50 82 HIS A O 1
ATOM 671 N N . VAL A 1 83 ? 5.577 0.383 -0.013 1.00 93.44 83 VAL A N 1
ATOM 672 C CA . VAL A 1 83 ? 5.107 -0.086 1.297 1.00 93.44 83 VAL A CA 1
ATOM 673 C C . VAL A 1 83 ? 3.658 0.339 1.511 1.00 93.44 83 VAL A C 1
ATOM 675 O O . VAL A 1 83 ? 2.828 -0.487 1.874 1.00 93.44 83 VAL A O 1
ATOM 678 N N . ALA A 1 84 ? 3.330 1.599 1.209 1.00 94.75 84 ALA A N 1
ATOM 679 C CA . ALA A 1 84 ? 1.970 2.121 1.316 1.00 94.75 84 ALA A CA 1
ATOM 680 C C . ALA A 1 84 ? 0.971 1.316 0.465 1.00 94.75 84 ALA A C 1
ATOM 682 O O . ALA A 1 84 ? -0.075 0.918 0.968 1.00 94.75 84 ALA A O 1
ATOM 683 N N . GLN A 1 85 ? 1.315 1.018 -0.792 1.00 94.56 85 GLN A N 1
ATOM 684 C CA . GLN A 1 85 ? 0.484 0.230 -1.710 1.00 94.56 85 GLN A CA 1
ATOM 685 C C . GLN A 1 85 ? 0.352 -1.232 -1.272 1.00 94.56 85 GLN A C 1
ATOM 687 O O . GLN A 1 85 ? -0.714 -1.827 -1.415 1.00 94.56 85 GLN A O 1
ATOM 692 N N . THR A 1 86 ? 1.404 -1.809 -0.688 1.00 93.00 86 THR A N 1
ATOM 693 C CA . THR A 1 86 ? 1.354 -3.176 -0.150 1.00 93.00 86 THR A CA 1
ATOM 694 C C . THR A 1 86 ? 0.400 -3.256 1.038 1.00 93.00 86 THR A C 1
ATOM 696 O O . THR A 1 86 ? -0.487 -4.106 1.042 1.00 93.00 86 THR A O 1
ATOM 699 N N . VAL A 1 87 ? 0.514 -2.335 2.002 1.00 92.75 87 VAL A N 1
ATOM 700 C CA . VAL A 1 87 ? -0.410 -2.264 3.148 1.00 92.75 87 VAL A CA 1
ATOM 701 C C . VAL A 1 87 ? -1.839 -1.995 2.670 1.00 92.75 87 VAL A C 1
ATOM 703 O O . VAL A 1 87 ? -2.770 -2.655 3.126 1.00 92.75 87 VAL A O 1
ATOM 706 N N . LEU A 1 88 ? -2.025 -1.082 1.710 1.00 93.69 88 LEU A N 1
ATOM 707 C CA . LEU A 1 88 ? -3.333 -0.807 1.114 1.00 93.69 88 LEU A CA 1
ATOM 708 C C . LEU A 1 88 ? -3.945 -2.064 0.479 1.00 93.69 88 LEU A C 1
ATOM 710 O O . LEU A 1 88 ? -5.125 -2.331 0.673 1.00 93.69 88 LEU A O 1
ATOM 714 N N . ASN A 1 89 ? -3.153 -2.874 -0.225 1.00 93.38 89 ASN A N 1
ATOM 715 C CA . ASN A 1 89 ? -3.611 -4.139 -0.803 1.00 93.38 89 ASN A CA 1
ATOM 716 C C . ASN A 1 89 ? -4.037 -5.155 0.275 1.00 93.38 89 ASN A C 1
ATOM 718 O O . ASN A 1 89 ? -5.033 -5.852 0.082 1.00 93.38 89 ASN A O 1
ATOM 722 N N . VAL A 1 90 ? -3.343 -5.219 1.421 1.00 92.44 90 VAL A N 1
ATOM 723 C CA . VAL A 1 90 ? -3.783 -6.048 2.565 1.00 92.44 90 VAL A CA 1
ATOM 724 C C . VAL A 1 90 ? -5.147 -5.581 3.068 1.00 92.44 90 VAL A C 1
ATOM 726 O O . VAL A 1 90 ? -6.046 -6.400 3.241 1.00 92.44 90 VAL A O 1
ATOM 729 N N . VAL A 1 91 ? -5.320 -4.269 3.248 1.00 91.75 91 VAL A N 1
ATOM 730 C CA . VAL A 1 91 ? -6.585 -3.675 3.700 1.00 91.75 91 VAL A CA 1
ATOM 731 C C . VAL A 1 91 ? -7.716 -3.982 2.713 1.00 91.75 91 VAL A C 1
ATOM 733 O O . VAL A 1 91 ? -8.743 -4.527 3.104 1.00 91.75 91 VAL A O 1
ATOM 736 N N . LEU A 1 92 ? -7.526 -3.719 1.420 1.00 91.12 92 LEU A N 1
ATOM 737 C CA . LEU A 1 92 ? -8.569 -3.921 0.406 1.00 91.12 92 LEU A CA 1
ATOM 738 C C . LEU A 1 92 ? -8.955 -5.395 0.207 1.00 91.12 92 LEU A C 1
ATOM 740 O O . LEU A 1 92 ? -10.075 -5.683 -0.201 1.00 91.12 92 LEU A O 1
ATOM 744 N N . ARG A 1 93 ? -8.043 -6.336 0.480 1.00 90.38 93 ARG A N 1
ATOM 745 C CA . ARG A 1 93 ? -8.340 -7.779 0.456 1.00 90.38 93 ARG A CA 1
ATOM 746 C C . ARG A 1 93 ? -8.934 -8.291 1.763 1.00 90.38 93 ARG A C 1
ATOM 748 O O . ARG A 1 93 ? -9.557 -9.349 1.766 1.00 90.38 93 ARG A O 1
ATOM 7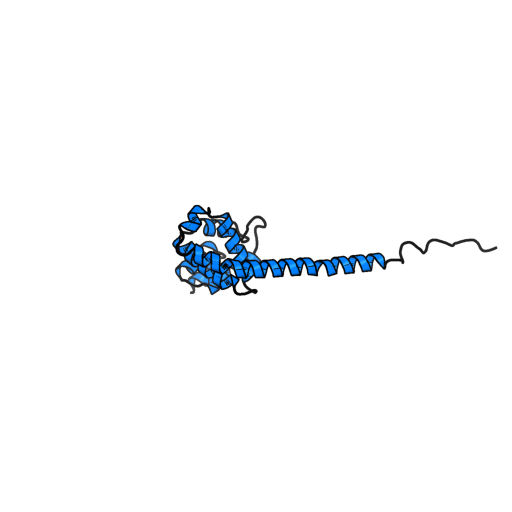55 N N . GLY A 1 94 ? -8.677 -7.591 2.863 1.00 87.12 94 GLY A N 1
ATOM 756 C CA . GLY A 1 94 ? -9.108 -7.965 4.201 1.00 87.12 94 GLY A CA 1
ATOM 757 C C . GLY A 1 94 ? -10.519 -7.511 4.550 1.00 87.12 94 GLY A C 1
ATOM 758 O O . GLY A 1 94 ? -11.235 -8.239 5.232 1.00 87.12 94 GLY A O 1
ATOM 759 N N . PHE A 1 95 ? -10.917 -6.333 4.072 1.00 89.00 95 PHE A N 1
ATOM 760 C CA . PHE A 1 95 ? -12.186 -5.700 4.415 1.00 89.00 95 PHE A CA 1
ATOM 761 C C . PHE A 1 95 ? -13.141 -5.676 3.223 1.00 89.00 95 PHE A C 1
ATOM 763 O O . PHE A 1 95 ? -12.744 -5.427 2.085 1.00 89.00 95 PHE A O 1
ATOM 770 N N . SER A 1 96 ? -14.425 -5.908 3.494 1.00 89.44 96 SER A N 1
ATOM 771 C CA . SER A 1 96 ? -15.481 -5.728 2.494 1.00 89.44 96 SER A CA 1
ATOM 772 C C . SER A 1 96 ? -15.717 -4.243 2.194 1.00 89.44 96 SER A C 1
ATOM 774 O O . SER A 1 96 ? -15.436 -3.369 3.017 1.00 89.44 96 SER A O 1
ATOM 776 N N . SER A 1 97 ? -16.291 -3.942 1.026 1.00 86.81 97 SER A N 1
ATOM 777 C CA . SER A 1 97 ? -16.644 -2.566 0.652 1.00 86.81 97 SER A CA 1
ATOM 778 C C . SER A 1 97 ? -17.622 -1.915 1.631 1.00 86.81 97 SER A C 1
ATOM 780 O O . SER A 1 97 ? -17.552 -0.711 1.838 1.00 86.81 97 SER A O 1
ATOM 782 N N . GLU A 1 98 ? -18.512 -2.696 2.248 1.00 87.81 98 GLU A N 1
ATOM 783 C CA . GLU A 1 98 ? -19.470 -2.204 3.246 1.00 87.81 98 GLU A CA 1
ATOM 784 C C . GLU A 1 98 ? -18.750 -1.735 4.516 1.00 87.81 98 GLU A C 1
ATOM 786 O O . GLU A 1 98 ? -18.950 -0.604 4.948 1.00 87.81 98 GLU A O 1
ATOM 791 N N . GLN A 1 99 ? -17.819 -2.540 5.040 1.00 86.50 99 GLN A N 1
ATOM 792 C CA . GLN A 1 99 ? -17.011 -2.179 6.213 1.00 86.50 99 GLN A CA 1
ATOM 793 C C . GLN A 1 99 ? -16.129 -0.952 5.957 1.00 86.50 99 GLN A C 1
ATOM 795 O O . GLN A 1 99 ? -15.962 -0.112 6.835 1.00 86.50 99 GLN A O 1
ATOM 800 N N . LEU A 1 100 ? -15.584 -0.815 4.745 1.00 85.69 100 LEU A N 1
ATOM 801 C CA . LEU A 1 100 ? -14.789 0.359 4.376 1.00 85.69 100 LEU A CA 1
ATOM 802 C C . LEU A 1 100 ? -15.627 1.645 4.326 1.00 85.69 100 LEU A C 1
ATOM 804 O O . LEU A 1 100 ? -15.092 2.719 4.586 1.00 85.69 100 LEU A O 1
ATOM 808 N N . LEU A 1 101 ? -16.923 1.553 4.015 1.00 87.56 101 LEU A N 1
ATOM 809 C CA . LEU A 1 101 ? -17.833 2.703 4.018 1.00 87.56 101 LEU A CA 1
ATOM 810 C C . LEU A 1 101 ? -18.256 3.127 5.431 1.00 87.56 101 LEU A C 1
ATOM 812 O O . LEU A 1 101 ? -18.625 4.283 5.623 1.00 87.56 101 LEU A O 1
ATOM 816 N N . GLU A 1 102 ? -18.186 2.225 6.412 1.00 89.44 102 GLU A N 1
ATOM 817 C CA . GLU A 1 102 ? -18.443 2.536 7.826 1.00 89.44 102 GLU A CA 1
ATOM 818 C C . GLU A 1 102 ? -17.297 3.314 8.491 1.00 89.44 102 GLU A C 1
ATOM 820 O O . GLU A 1 102 ? -17.468 3.876 9.574 1.00 89.44 102 GLU A O 1
ATOM 825 N N . VAL A 1 103 ? -16.119 3.347 7.867 1.00 88.75 103 VAL A N 1
ATOM 826 C CA . VAL A 1 103 ? -14.968 4.100 8.366 1.00 88.75 103 VAL A CA 1
ATOM 827 C C . VAL A 1 103 ? -15.190 5.594 8.121 1.00 88.75 103 VAL A C 1
ATOM 829 O O . VAL A 1 103 ? -15.481 6.030 7.003 1.00 88.75 103 VAL A O 1
ATOM 832 N N . ASN A 1 104 ? -15.015 6.409 9.164 1.00 86.50 104 ASN A N 1
ATOM 833 C CA . ASN A 1 104 ? -15.156 7.857 9.036 1.00 86.50 104 ASN A CA 1
ATOM 834 C C . ASN A 1 104 ? -14.135 8.403 8.031 1.00 86.50 104 ASN A C 1
ATOM 836 O O . ASN A 1 104 ? -12.990 7.960 7.981 1.00 86.50 104 ASN A O 1
ATOM 840 N N . ASN A 1 105 ? -14.552 9.377 7.220 1.00 87.50 105 ASN A N 1
ATOM 841 C CA . ASN A 1 105 ? -13.705 10.030 6.214 1.00 87.50 105 ASN A CA 1
ATOM 842 C C . ASN A 1 105 ? -13.079 9.085 5.169 1.00 87.50 105 ASN A C 1
ATOM 844 O O . ASN A 1 105 ? -12.207 9.513 4.412 1.00 87.50 105 ASN A O 1
ATOM 848 N N . ALA A 1 106 ? -13.531 7.829 5.061 1.00 87.56 106 ALA A N 1
ATOM 849 C CA . ALA A 1 106 ? -12.961 6.859 4.126 1.00 87.56 106 ALA A CA 1
ATOM 850 C C . ALA A 1 106 ? -12.972 7.369 2.683 1.00 87.56 106 ALA A C 1
ATOM 852 O O . ALA A 1 106 ? -11.973 7.254 1.979 1.00 87.56 106 ALA A O 1
ATOM 853 N N . LYS A 1 107 ? -14.073 8.004 2.266 1.00 89.38 107 LYS A N 1
ATOM 854 C CA . LYS A 1 107 ? -14.200 8.586 0.928 1.00 89.38 107 LYS A CA 1
ATOM 855 C C . LYS A 1 107 ? -13.117 9.631 0.650 1.00 89.38 107 LYS A C 1
ATOM 857 O O . LYS A 1 107 ? -12.434 9.530 -0.357 1.00 89.38 107 LYS A O 1
ATOM 862 N N . GLU A 1 108 ? -12.924 10.593 1.549 1.00 92.00 108 GLU A N 1
ATOM 863 C CA . GLU A 1 108 ? -11.926 11.657 1.370 1.00 92.00 108 GLU A CA 1
ATOM 864 C C . GLU A 1 108 ? -10.492 11.107 1.374 1.00 92.00 108 GLU A C 1
ATOM 866 O O . GLU A 1 108 ? -9.640 11.554 0.603 1.00 92.00 108 GLU A O 1
ATOM 871 N N . LEU A 1 109 ? -10.220 10.109 2.223 1.00 90.88 109 LEU A N 1
ATOM 872 C CA . LEU A 1 109 ? -8.923 9.435 2.273 1.00 90.88 109 LEU A CA 1
ATOM 873 C C . LEU A 1 109 ? -8.635 8.667 0.977 1.00 90.88 109 LEU A C 1
ATOM 875 O O . LEU A 1 109 ? -7.526 8.763 0.449 1.00 90.88 109 LEU A O 1
ATOM 879 N N . ILE A 1 110 ? -9.629 7.948 0.450 1.00 90.19 110 ILE A N 1
ATOM 880 C CA . ILE A 1 110 ? -9.525 7.206 -0.811 1.00 90.19 110 ILE A CA 1
ATOM 881 C C . ILE A 1 110 ? -9.387 8.170 -1.993 1.00 90.19 110 ILE A C 1
ATOM 883 O O . ILE A 1 110 ? -8.479 7.992 -2.803 1.00 90.19 110 ILE A O 1
ATOM 887 N N . ASP A 1 111 ? -10.195 9.229 -2.058 1.00 92.56 111 ASP A N 1
ATOM 888 C CA . ASP A 1 111 ? -10.106 10.252 -3.107 1.00 92.56 111 ASP A CA 1
ATOM 889 C C . ASP A 1 111 ? -8.704 10.894 -3.138 1.00 92.56 111 ASP A C 1
ATOM 891 O O . ASP A 1 111 ? -8.140 11.134 -4.207 1.00 92.56 111 ASP A O 1
ATOM 895 N N . GLY A 1 112 ? -8.081 11.094 -1.969 1.00 92.81 112 GLY A N 1
ATOM 896 C CA . GLY A 1 112 ? -6.698 11.567 -1.860 1.00 92.81 112 GLY A CA 1
ATOM 897 C C . GLY A 1 112 ? -5.630 10.545 -2.278 1.00 92.81 112 GLY A C 1
ATOM 898 O O . GLY A 1 112 ? -4.524 10.935 -2.657 1.00 92.81 112 GLY A O 1
ATOM 899 N N . LEU A 1 113 ? -5.929 9.244 -2.229 1.00 93.62 113 LEU A N 1
ATOM 900 C CA . LEU A 1 113 ? -5.010 8.163 -2.604 1.00 93.62 113 LEU A CA 1
ATOM 901 C C . LEU A 1 113 ? -4.958 7.914 -4.115 1.00 93.62 113 LEU A C 1
ATOM 903 O O . LEU A 1 113 ? -3.892 7.550 -4.625 1.00 93.62 113 LEU A O 1
ATOM 907 N N . ILE A 1 114 ? -6.079 8.099 -4.817 1.00 94.62 114 ILE A N 1
ATOM 908 C CA . ILE A 1 114 ? -6.227 7.813 -6.254 1.00 94.62 114 ILE A CA 1
ATOM 909 C C . ILE A 1 114 ? -5.133 8.479 -7.107 1.00 94.62 114 ILE A C 1
ATOM 911 O O . ILE A 1 114 ? -4.382 7.743 -7.748 1.00 94.62 114 ILE A O 1
ATOM 915 N N . PRO A 1 115 ? -4.932 9.814 -7.084 1.00 96.19 115 PRO A N 1
ATOM 916 C CA . PRO A 1 115 ? -4.019 10.467 -8.029 1.00 96.19 115 PRO A CA 1
ATOM 917 C C . PRO A 1 115 ? -2.555 10.041 -7.853 1.00 96.19 115 PRO A C 1
ATOM 919 O O . PRO A 1 115 ? -1.789 9.979 -8.817 1.00 96.19 115 PRO A O 1
ATOM 922 N N . TYR A 1 116 ? -2.138 9.736 -6.621 1.00 95.75 116 TYR A N 1
ATOM 923 C CA . TYR A 1 116 ? -0.786 9.244 -6.357 1.00 95.75 116 TYR A CA 1
ATOM 924 C C . TYR A 1 116 ? -0.630 7.785 -6.775 1.00 95.75 116 TYR A C 1
ATOM 926 O O . TYR A 1 116 ? 0.394 7.426 -7.349 1.00 95.75 116 TYR A O 1
ATOM 934 N N . THR A 1 117 ? -1.652 6.961 -6.544 1.00 95.56 117 THR A N 1
ATOM 935 C CA . THR A 1 117 ? -1.662 5.561 -6.983 1.00 95.56 117 THR A CA 1
ATOM 936 C C . THR A 1 117 ? -1.610 5.464 -8.507 1.00 95.56 117 THR A C 1
ATOM 938 O O . THR A 1 117 ? -0.787 4.721 -9.031 1.00 95.56 117 THR A O 1
ATOM 941 N N . GLU A 1 118 ? -2.392 6.278 -9.222 1.00 96.31 118 GLU A N 1
ATOM 942 C CA . GLU A 1 118 ? -2.355 6.367 -10.688 1.00 96.31 118 GLU A CA 1
ATOM 943 C C . GLU A 1 118 ? -0.980 6.804 -11.203 1.00 96.31 118 GLU A C 1
ATOM 945 O O . GLU A 1 118 ? -0.429 6.186 -12.113 1.00 96.31 118 GLU A O 1
ATOM 950 N N . ARG A 1 119 ? -0.374 7.828 -10.588 1.00 96.06 119 ARG A N 1
ATOM 951 C CA . ARG A 1 119 ? 0.976 8.280 -10.956 1.00 96.06 119 ARG A CA 1
ATOM 952 C C . ARG A 1 119 ? 2.025 7.188 -10.750 1.00 96.06 119 ARG A C 1
ATOM 954 O O . ARG A 1 119 ? 2.910 7.019 -11.586 1.00 96.06 119 ARG A O 1
ATOM 961 N N . HIS A 1 120 ? 1.967 6.472 -9.628 1.00 95.31 120 HIS A N 1
ATOM 962 C CA . HIS A 1 120 ? 2.905 5.380 -9.361 1.00 95.31 120 HIS A CA 1
ATOM 963 C C . HIS A 1 120 ? 2.674 4.205 -10.307 1.00 95.31 120 HIS A C 1
ATOM 965 O O . HIS A 1 120 ? 3.647 3.610 -10.757 1.00 95.31 120 HIS A O 1
ATOM 971 N N . TYR A 1 121 ? 1.421 3.917 -10.663 1.00 95.62 121 TYR A N 1
ATOM 972 C CA . TYR A 1 121 ? 1.084 2.909 -11.662 1.00 95.62 121 TYR A CA 1
ATOM 973 C C . TYR A 1 121 ? 1.669 3.254 -13.036 1.00 95.62 121 TYR A C 1
ATOM 975 O O . TYR A 1 121 ? 2.365 2.428 -13.615 1.00 95.62 121 TYR A O 1
ATOM 983 N N . GLN A 1 122 ? 1.486 4.491 -13.514 1.00 96.81 122 GLN A N 1
ATOM 984 C CA . GLN A 1 122 ? 2.097 4.962 -14.766 1.00 96.81 122 GLN A CA 1
ATOM 985 C C . GLN A 1 122 ? 3.621 4.822 -14.737 1.00 96.81 122 GLN A C 1
ATOM 987 O O . GLN A 1 122 ? 4.222 4.295 -15.665 1.00 96.81 122 GLN A O 1
ATOM 992 N N . ARG A 1 123 ? 4.254 5.211 -13.625 1.00 94.69 123 ARG A N 1
ATOM 993 C CA . ARG A 1 123 ? 5.700 5.044 -13.454 1.00 94.69 123 ARG A CA 1
ATOM 994 C C . ARG A 1 123 ? 6.135 3.575 -13.508 1.00 94.69 123 ARG A C 1
ATOM 996 O O . ARG A 1 123 ? 7.224 3.292 -13.999 1.00 94.69 123 ARG A O 1
ATOM 1003 N N . LEU A 1 124 ? 5.346 2.653 -12.956 1.00 94.81 124 LEU A N 1
ATOM 1004 C CA . LEU A 1 124 ? 5.633 1.218 -13.034 1.00 94.81 124 LEU A CA 1
ATOM 1005 C C . LEU A 1 124 ? 5.488 0.700 -14.470 1.00 94.81 124 LEU A C 1
ATOM 1007 O O . LEU A 1 124 ? 6.345 -0.055 -14.918 1.00 94.81 124 LEU A O 1
ATOM 1011 N N . ASP A 1 125 ? 4.464 1.143 -15.195 1.00 96.81 125 ASP A N 1
ATOM 1012 C CA . ASP A 1 125 ? 4.239 0.798 -16.604 1.00 96.81 125 ASP A CA 1
ATOM 1013 C C . ASP A 1 125 ? 5.390 1.284 -17.508 1.00 96.81 125 ASP A C 1
ATOM 1015 O O . ASP A 1 125 ? 5.932 0.526 -18.320 1.00 96.81 125 ASP A O 1
ATOM 1019 N N . ASP A 1 126 ? 5.869 2.510 -17.276 1.00 96.56 126 ASP A N 1
ATOM 1020 C CA . ASP A 1 126 ? 7.052 3.060 -17.945 1.00 96.56 126 ASP A CA 1
ATOM 1021 C C . ASP A 1 126 ? 8.306 2.218 -17.669 1.00 96.56 126 ASP A C 1
ATOM 1023 O O . ASP A 1 126 ? 9.102 1.962 -18.574 1.00 96.56 126 ASP A O 1
ATOM 1027 N N . LEU A 1 127 ? 8.500 1.768 -16.423 1.00 95.81 127 LEU A N 1
ATOM 1028 C CA . LEU A 1 127 ? 9.642 0.929 -16.045 1.00 95.81 127 LEU A CA 1
ATOM 1029 C C . LEU A 1 127 ? 9.587 -0.448 -16.714 1.00 95.81 127 LEU A C 1
ATOM 1031 O O . LEU A 1 127 ? 10.621 -0.944 -17.165 1.00 95.81 127 LEU A O 1
ATOM 1035 N N . VAL A 1 128 ? 8.400 -1.050 -16.816 1.00 96.38 128 VAL A N 1
ATOM 1036 C CA . VAL A 1 128 ? 8.205 -2.305 -17.556 1.00 96.38 128 VAL A CA 1
ATOM 1037 C C . VAL A 1 128 ? 8.538 -2.094 -19.030 1.00 96.38 128 VAL A C 1
ATOM 1039 O O . VAL A 1 128 ? 9.326 -2.851 -19.592 1.00 96.38 128 VAL A O 1
ATOM 1042 N N . THR A 1 129 ? 8.044 -1.016 -19.635 1.00 96.56 129 THR A N 1
ATOM 1043 C CA . THR A 1 129 ? 8.358 -0.672 -21.028 1.00 96.56 129 THR A CA 1
ATOM 1044 C C . THR A 1 129 ? 9.861 -0.475 -21.244 1.00 96.56 129 THR A C 1
ATOM 1046 O O . THR A 1 129 ? 10.428 -0.975 -22.215 1.00 96.56 129 THR A O 1
ATOM 1049 N N . GLN A 1 130 ? 10.541 0.210 -20.322 1.00 96.31 130 GLN A N 1
ATOM 1050 C CA . GLN A 1 130 ? 11.988 0.417 -20.383 1.00 96.31 130 GLN A CA 1
ATOM 1051 C C . GLN A 1 130 ? 12.773 -0.889 -20.225 1.00 96.31 130 GLN A C 1
ATOM 1053 O O . GLN A 1 130 ? 13.843 -1.009 -20.816 1.00 96.31 130 GLN A O 1
ATOM 1058 N N . SER A 1 131 ? 12.258 -1.881 -19.491 1.00 96.62 131 SER A N 1
ATOM 1059 C CA . SER A 1 131 ? 12.938 -3.173 -19.318 1.00 96.62 131 SER A CA 1
ATOM 1060 C C . SER A 1 131 ? 13.145 -3.935 -20.635 1.00 96.62 131 SER A C 1
ATOM 1062 O O . SER A 1 131 ? 14.167 -4.607 -20.782 1.00 96.62 131 SER A O 1
ATOM 1064 N N . PHE A 1 132 ? 12.293 -3.719 -21.646 1.00 95.31 132 PHE A N 1
ATOM 1065 C CA . PHE A 1 132 ? 12.440 -4.329 -22.975 1.00 95.31 132 PHE A CA 1
ATOM 1066 C C . PHE A 1 132 ? 13.727 -3.929 -23.709 1.00 95.31 132 PHE A C 1
ATOM 1068 O O . PHE A 1 132 ? 14.140 -4.616 -24.644 1.00 95.31 132 PHE A O 1
ATOM 1075 N N . ILE A 1 133 ? 14.414 -2.856 -23.295 1.00 96.31 133 ILE A N 1
ATOM 1076 C CA . ILE A 1 133 ? 15.736 -2.533 -23.846 1.00 96.31 133 ILE A CA 1
ATOM 1077 C C . ILE A 1 133 ? 16.761 -3.635 -23.541 1.00 96.31 133 ILE A C 1
ATOM 1079 O O . ILE A 1 133 ? 17.656 -3.895 -24.347 1.00 96.31 133 ILE A O 1
ATOM 1083 N N . VAL A 1 134 ? 16.624 -4.315 -22.400 1.00 95.62 134 VAL A N 1
ATOM 1084 C CA . VAL A 1 134 ? 17.490 -5.437 -22.026 1.00 95.62 134 VAL A CA 1
ATOM 1085 C C . VAL A 1 134 ? 17.231 -6.613 -22.962 1.00 95.62 134 VAL A C 1
ATOM 1087 O O . VAL A 1 134 ? 18.177 -7.169 -23.513 1.00 95.62 134 VAL A O 1
ATOM 1090 N N . ASP A 1 135 ? 15.967 -6.920 -23.244 1.00 93.25 135 ASP A N 1
ATOM 1091 C CA . ASP A 1 135 ? 15.603 -7.977 -24.193 1.00 93.25 135 ASP A CA 1
ATOM 1092 C C . ASP A 1 135 ? 16.097 -7.665 -25.607 1.00 93.25 135 ASP A C 1
ATOM 1094 O O . ASP A 1 135 ? 16.675 -8.522 -26.277 1.00 93.25 135 ASP A O 1
ATOM 1098 N N . TYR A 1 136 ? 15.938 -6.413 -26.046 1.00 93.94 136 TYR A N 1
ATOM 1099 C CA . TYR A 1 136 ? 16.438 -5.957 -27.338 1.00 93.94 136 TYR A CA 1
ATOM 1100 C C . TYR A 1 136 ? 17.962 -6.096 -27.441 1.00 93.94 136 TYR A C 1
ATOM 1102 O O . TYR A 1 136 ? 18.472 -6.616 -28.434 1.00 93.94 136 TYR A O 1
ATOM 1110 N N . THR A 1 137 ? 18.700 -5.658 -26.418 1.00 94.81 137 THR A N 1
ATOM 1111 C CA . THR A 1 137 ? 20.169 -5.743 -26.418 1.00 94.81 137 THR A CA 1
ATOM 1112 C C . THR A 1 137 ? 20.659 -7.189 -26.374 1.00 94.81 137 THR A C 1
ATOM 1114 O O . THR A 1 137 ? 21.558 -7.533 -27.140 1.00 94.81 137 THR A O 1
ATOM 1117 N N . LEU A 1 138 ? 20.034 -8.059 -25.575 1.00 93.31 138 LEU A N 1
ATOM 1118 C CA . LEU A 1 138 ? 20.315 -9.499 -25.572 1.00 93.31 138 LEU A CA 1
ATOM 1119 C C . LEU A 1 138 ? 20.024 -10.139 -26.934 1.00 93.31 138 LEU A C 1
ATOM 1121 O O . LEU A 1 138 ? 20.831 -10.921 -27.439 1.00 93.31 138 LEU A O 1
ATOM 1125 N N . HIS A 1 139 ? 18.896 -9.799 -27.561 1.00 92.69 139 HIS A N 1
ATOM 1126 C CA . HIS A 1 139 ? 18.547 -10.306 -28.885 1.00 92.69 139 HIS A CA 1
ATOM 1127 C C . HIS A 1 139 ? 19.557 -9.862 -29.950 1.00 92.69 139 HIS A C 1
ATOM 1129 O O . HIS A 1 139 ? 20.020 -10.687 -30.738 1.00 92.69 139 HIS A O 1
ATOM 1135 N N . ALA A 1 140 ? 19.953 -8.587 -29.937 1.00 90.88 140 ALA A N 1
ATOM 1136 C CA . ALA A 1 140 ? 20.969 -8.063 -30.841 1.00 90.88 140 ALA A CA 1
ATOM 1137 C C . ALA A 1 140 ? 22.315 -8.781 -30.652 1.00 90.88 140 ALA A C 1
ATOM 1139 O O . ALA A 1 140 ? 22.907 -9.216 -31.635 1.00 90.88 140 ALA A O 1
ATOM 1140 N N . MET A 1 141 ? 22.775 -8.980 -29.410 1.00 90.50 141 MET A N 1
ATOM 1141 C CA . MET A 1 141 ? 24.014 -9.723 -29.131 1.00 90.50 141 MET A CA 1
ATOM 1142 C C . MET A 1 141 ? 23.969 -11.161 -29.665 1.00 90.50 141 MET A C 1
ATOM 1144 O O . MET A 1 141 ? 24.943 -11.611 -30.258 1.00 90.50 141 MET A O 1
ATOM 1148 N N . ASN A 1 142 ? 22.837 -11.856 -29.518 1.00 86.81 142 ASN A N 1
ATOM 1149 C CA . ASN A 1 142 ? 22.657 -13.205 -30.066 1.00 86.81 142 ASN A CA 1
ATOM 1150 C C . ASN A 1 142 ? 22.633 -13.227 -31.606 1.00 86.81 142 ASN A C 1
ATOM 1152 O O . ASN A 1 142 ? 23.113 -14.180 -32.215 1.00 86.81 142 ASN A O 1
ATOM 1156 N N . LEU A 1 143 ? 22.086 -12.189 -32.250 1.00 86.25 143 LEU A N 1
ATOM 1157 C CA . LE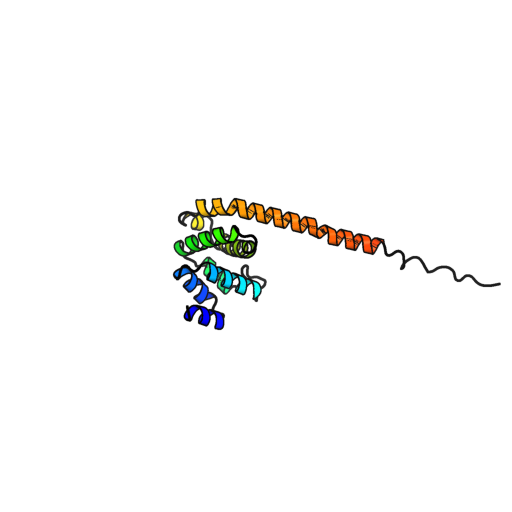U A 1 143 ? 22.097 -12.049 -33.712 1.00 86.25 143 LEU A CA 1
ATOM 1158 C C . LEU A 1 143 ? 23.516 -11.791 -34.249 1.00 86.25 143 LEU A C 1
ATOM 1160 O O . LEU A 1 143 ? 23.865 -12.260 -35.331 1.00 86.25 143 LEU A O 1
ATOM 1164 N N . PHE A 1 144 ? 24.339 -11.082 -33.473 1.00 68.50 144 PHE A N 1
ATOM 1165 C CA . PHE A 1 144 ? 25.758 -10.843 -33.738 1.00 68.50 144 PHE A CA 1
ATOM 1166 C C . PHE A 1 144 ? 26.676 -11.994 -33.291 1.00 68.50 144 PHE A C 1
ATOM 1168 O O . PHE A 1 144 ? 27.882 -11.778 -33.179 1.00 68.50 144 PHE A O 1
ATOM 1175 N N . ASP A 1 145 ? 26.169 -13.223 -33.137 1.00 64.00 145 ASP A N 1
ATOM 1176 C CA . ASP A 1 145 ? 27.000 -14.434 -33.067 1.00 64.00 145 ASP A CA 1
ATOM 1177 C C . ASP A 1 145 ? 27.110 -15.149 -34.440 1.00 64.00 145 ASP A C 1
ATOM 1179 O O . ASP A 1 145 ? 26.565 -16.241 -34.625 1.00 64.00 145 ASP A O 1
ATOM 1183 N N . PRO A 1 146 ? 27.804 -14.588 -35.459 1.00 61.47 146 PRO A N 1
ATOM 1184 C CA . PRO A 1 146 ? 28.070 -15.297 -36.703 1.00 61.47 146 PRO A CA 1
ATOM 1185 C C . PRO A 1 146 ? 29.282 -16.246 -36.609 1.00 61.47 146 PRO A C 1
ATOM 1187 O O . PRO A 1 146 ? 29.721 -16.750 -37.640 1.00 61.47 146 PRO A O 1
ATOM 1190 N N . ILE A 1 147 ? 29.843 -16.540 -35.424 1.00 55.38 147 ILE A N 1
ATOM 1191 C CA . ILE A 1 147 ? 31.119 -17.282 -35.328 1.00 55.38 147 ILE A CA 1
ATOM 1192 C C . ILE A 1 147 ? 30.940 -18.791 -35.069 1.00 55.38 147 ILE A C 1
ATOM 1194 O O . ILE A 1 147 ? 31.850 -19.566 -35.355 1.00 55.38 147 ILE A O 1
ATOM 1198 N N . LYS A 1 148 ? 29.763 -19.282 -34.648 1.00 53.53 148 LYS A N 1
ATOM 1199 C CA . LYS A 1 148 ? 29.571 -20.729 -34.379 1.00 53.53 148 LYS A CA 1
ATOM 1200 C C . LYS A 1 148 ? 28.925 -21.582 -35.476 1.00 53.53 148 LYS A C 1
ATOM 1202 O O . LYS A 1 148 ? 28.831 -22.792 -35.292 1.00 53.53 148 LYS A O 1
ATOM 1207 N N . LYS A 1 149 ? 28.505 -21.020 -36.617 1.00 51.66 149 LYS A N 1
ATOM 1208 C CA . LYS A 1 149 ? 27.850 -21.804 -37.694 1.00 51.66 149 LYS A CA 1
ATOM 1209 C C . LYS A 1 149 ? 28.530 -21.778 -39.069 1.00 51.66 149 LYS A C 1
ATOM 1211 O O . LYS A 1 149 ? 27.965 -22.334 -40.003 1.00 51.66 149 LYS A O 1
ATOM 1216 N N . GLY A 1 150 ? 29.726 -21.198 -39.205 1.00 48.66 150 GLY A N 1
ATOM 1217 C CA . GLY A 1 150 ? 30.313 -20.926 -40.528 1.00 48.66 150 GLY A CA 1
ATOM 1218 C C . GLY A 1 150 ? 31.779 -21.288 -40.768 1.00 48.66 150 GLY A C 1
ATOM 1219 O O . GLY A 1 150 ? 32.279 -20.937 -41.827 1.00 48.66 150 GLY A O 1
ATOM 1220 N N . VAL A 1 151 ? 32.483 -21.973 -39.858 1.00 47.72 151 VAL A N 1
ATOM 1221 C CA . VAL A 1 151 ? 33.865 -22.434 -40.123 1.00 47.72 151 VAL A CA 1
ATOM 1222 C C . VAL A 1 151 ? 33.930 -23.951 -39.974 1.00 47.72 151 VAL A C 1
ATOM 1224 O O . VAL A 1 151 ? 34.352 -24.492 -38.958 1.00 47.72 151 VAL A O 1
ATOM 1227 N N . GLY A 1 152 ? 33.405 -24.628 -40.990 1.00 46.19 152 GLY A N 1
ATOM 1228 C CA . GLY A 1 152 ? 33.342 -26.083 -41.097 1.00 46.19 152 GLY A CA 1
ATOM 1229 C C . GLY A 1 152 ? 33.294 -26.556 -42.551 1.00 46.19 152 GLY A C 1
ATOM 1230 O O . GLY A 1 152 ? 32.563 -27.489 -42.840 1.00 46.19 152 GLY A O 1
ATOM 1231 N N . MET A 1 153 ? 34.008 -25.878 -43.452 1.00 48.97 153 MET A N 1
ATOM 1232 C CA . MET A 1 153 ? 34.478 -26.320 -44.780 1.00 48.97 153 MET A CA 1
ATOM 1233 C C . MET A 1 153 ? 35.674 -25.390 -45.076 1.00 48.97 153 MET A C 1
ATOM 1235 O O . MET A 1 153 ? 35.552 -24.198 -44.830 1.00 48.97 153 MET A O 1
ATOM 1239 N N . GLU A 1 154 ? 36.877 -25.806 -45.461 1.00 41.03 154 GLU A N 1
ATOM 1240 C CA . GLU A 1 154 ? 37.252 -26.819 -46.443 1.00 41.03 154 GLU A CA 1
ATOM 1241 C C . GLU A 1 154 ? 38.560 -27.504 -46.002 1.00 41.03 154 GLU A C 1
ATOM 1243 O O . GLU A 1 154 ? 39.610 -26.875 -45.906 1.00 41.03 154 GLU A O 1
ATOM 1248 N N . GLY A 1 155 ? 38.495 -28.807 -45.733 1.00 48.50 155 GLY A N 1
ATOM 1249 C CA . GLY A 1 155 ? 39.623 -29.695 -45.977 1.00 48.50 155 GLY A CA 1
ATOM 1250 C C . GLY A 1 155 ? 39.339 -30.373 -47.308 1.00 48.50 155 GLY A C 1
ATOM 1251 O O . GLY A 1 155 ? 38.517 -31.286 -47.345 1.00 48.50 155 GLY A O 1
ATOM 1252 N N . ILE A 1 156 ? 39.942 -29.883 -48.389 1.00 45.31 156 ILE A N 1
ATOM 1253 C CA . ILE A 1 156 ? 40.031 -30.612 -49.654 1.00 45.31 156 ILE A CA 1
ATOM 1254 C C . ILE A 1 156 ? 41.514 -30.674 -50.020 1.00 45.31 156 ILE A C 1
ATOM 1256 O O . ILE A 1 156 ? 42.205 -29.660 -50.043 1.00 45.31 156 ILE A O 1
ATOM 1260 N N . GLU A 1 157 ? 41.933 -31.922 -50.176 1.00 41.12 157 GLU A N 1
ATOM 1261 C CA . GLU A 1 157 ? 43.240 -32.523 -50.432 1.00 41.12 157 GLU A CA 1
ATOM 1262 C C . GLU A 1 157 ? 44.193 -31.731 -51.351 1.00 41.12 157 GLU A C 1
ATOM 1264 O O . GLU A 1 157 ? 43.799 -31.220 -52.398 1.00 41.12 157 GLU A O 1
ATOM 1269 N N . GLU A 1 158 ? 45.465 -31.675 -50.933 1.00 38.56 158 GLU A N 1
ATOM 1270 C CA . GLU A 1 158 ? 46.626 -31.356 -51.774 1.00 38.56 158 GLU A CA 1
ATOM 1271 C C . GLU A 1 158 ? 46.913 -32.544 -52.716 1.00 38.56 158 GLU A C 1
ATOM 1273 O O . GLU A 1 158 ? 47.078 -33.669 -52.235 1.00 38.56 158 GLU A O 1
ATOM 1278 N N . ASP A 1 159 ? 46.995 -32.276 -54.025 1.00 40.66 159 ASP A N 1
ATOM 1279 C CA . ASP A 1 159 ? 47.682 -33.114 -55.027 1.00 40.66 159 ASP A CA 1
ATOM 1280 C C . ASP A 1 159 ? 49.163 -32.702 -55.145 1.00 40.66 159 ASP A C 1
ATOM 1282 O O . ASP A 1 159 ? 49.439 -31.475 -55.179 1.00 40.66 159 ASP A O 1
#